Protein AF-A0A0N0D0Z8-F1 (afdb_monomer)

Mean predicted aligned error: 9.44 Å

Structure (mmCIF, N/CA/C/O backbone):
data_AF-A0A0N0D0Z8-F1
#
_entry.id   AF-A0A0N0D0Z8-F1
#
loop_
_atom_site.group_PDB
_atom_site.id
_atom_site.type_symbol
_atom_site.label_atom_id
_atom_site.label_alt_id
_atom_site.label_comp_id
_atom_site.label_asym_id
_atom_site.label_entity_id
_atom_site.label_seq_id
_atom_site.pdbx_PDB_ins_code
_atom_site.Cartn_x
_atom_site.Cartn_y
_atom_site.Cartn_z
_atom_site.occupancy
_atom_site.B_iso_or_equiv
_atom_site.auth_seq_id
_atom_site.auth_comp_id
_atom_site.auth_asym_id
_atom_site.auth_atom_id
_atom_site.pdbx_PDB_model_num
ATOM 1 N N . MET A 1 1 ? -9.918 18.738 -20.388 1.00 39.25 1 MET A N 1
ATOM 2 C CA . MET A 1 1 ? -9.178 17.637 -21.051 1.00 39.25 1 MET A CA 1
ATOM 3 C C . MET A 1 1 ? -7.915 17.330 -20.245 1.00 39.25 1 MET A C 1
ATOM 5 O O . MET A 1 1 ? -6.919 18.024 -20.408 1.00 39.25 1 MET A O 1
ATOM 9 N N . LYS A 1 2 ? -7.937 16.350 -19.326 1.00 43.88 2 LYS A N 1
ATOM 10 C CA . LYS A 1 2 ? -6.688 15.832 -18.732 1.00 43.88 2 LYS A CA 1
ATOM 11 C C . LYS A 1 2 ? -5.967 15.087 -19.856 1.00 43.88 2 LYS A C 1
ATOM 13 O O . LYS A 1 2 ? -6.391 14.000 -20.223 1.00 43.88 2 LYS A O 1
ATOM 18 N N . LYS A 1 3 ? -4.965 15.724 -20.469 1.00 46.88 3 LYS A N 1
ATOM 19 C CA . LYS A 1 3 ? -4.124 15.121 -21.511 1.00 46.88 3 LYS A CA 1
ATOM 20 C C . LYS A 1 3 ? -3.585 13.807 -20.942 1.00 46.88 3 LYS A C 1
ATOM 22 O O . LYS A 1 3 ? -2.990 13.808 -19.864 1.00 46.88 3 LYS A O 1
ATOM 27 N N . ASP A 1 4 ? -3.907 12.702 -21.596 1.00 55.12 4 ASP A N 1
ATOM 28 C CA . ASP A 1 4 ? -3.716 11.358 -21.068 1.00 55.12 4 ASP A CA 1
ATOM 29 C C . ASP A 1 4 ? -2.211 11.100 -20.883 1.00 55.12 4 ASP A C 1
ATOM 31 O O . ASP A 1 4 ? -1.490 10.840 -21.845 1.00 55.12 4 ASP A O 1
ATOM 35 N N . ARG A 1 5 ? -1.692 11.256 -19.654 1.00 57.09 5 ARG A N 1
ATOM 36 C CA . ARG A 1 5 ? -0.252 11.108 -19.338 1.00 57.09 5 ARG A CA 1
ATOM 37 C C . ARG A 1 5 ? 0.305 9.754 -19.800 1.00 57.09 5 ARG A C 1
ATOM 39 O O . ARG A 1 5 ? 1.493 9.654 -20.083 1.00 57.09 5 ARG A O 1
ATOM 46 N N . LYS A 1 6 ? -0.565 8.747 -19.937 1.00 59.56 6 LYS A N 1
ATOM 47 C CA . LYS A 1 6 ? -0.251 7.426 -20.495 1.00 59.56 6 LYS A CA 1
ATOM 48 C C . LYS A 1 6 ? 0.267 7.494 -21.936 1.00 59.56 6 LYS A C 1
ATOM 50 O O . LYS A 1 6 ? 1.195 6.774 -22.276 1.00 59.56 6 LYS A O 1
ATOM 55 N N . GLN A 1 7 ? -0.252 8.402 -22.767 1.00 69.69 7 GLN A N 1
ATOM 56 C CA . GLN A 1 7 ? 0.184 8.501 -24.164 1.00 69.69 7 GLN A CA 1
ATOM 57 C C . GLN A 1 7 ? 1.644 8.955 -24.292 1.00 69.69 7 GLN A C 1
ATOM 59 O O . GLN A 1 7 ? 2.355 8.455 -25.156 1.00 69.69 7 GLN A O 1
ATOM 64 N N . TRP A 1 8 ? 2.128 9.840 -23.415 1.00 79.00 8 TRP A N 1
ATOM 65 C CA . TRP A 1 8 ? 3.517 10.313 -23.467 1.00 79.00 8 TRP A CA 1
ATOM 66 C C . TRP A 1 8 ? 4.534 9.246 -23.064 1.00 79.00 8 TRP A C 1
ATOM 68 O O . TRP A 1 8 ? 5.574 9.140 -23.708 1.00 79.00 8 TRP A O 1
ATOM 78 N N . HIS A 1 9 ? 4.236 8.435 -22.046 1.00 77.75 9 HIS A N 1
ATOM 79 C CA . HIS A 1 9 ? 5.129 7.344 -21.641 1.00 77.75 9 HIS A CA 1
ATOM 80 C C . HIS A 1 9 ? 5.257 6.288 -22.741 1.00 77.75 9 HIS A C 1
ATOM 82 O O . HIS A 1 9 ? 6.364 5.845 -23.045 1.00 77.75 9 HIS A O 1
ATOM 88 N N . ARG A 1 10 ? 4.144 5.961 -23.404 1.00 80.06 10 ARG A N 1
ATOM 89 C CA . ARG A 1 10 ? 4.149 5.053 -24.549 1.00 80.06 10 ARG A CA 1
ATOM 90 C C . ARG A 1 10 ? 4.934 5.610 -25.732 1.00 80.06 10 ARG A C 1
ATOM 92 O O . ARG A 1 10 ? 5.744 4.892 -26.308 1.00 80.06 10 ARG A O 1
ATOM 99 N N . LEU A 1 11 ? 4.739 6.887 -26.067 1.00 85.25 11 LEU A N 1
ATOM 100 C CA . LEU A 1 11 ? 5.489 7.554 -27.137 1.00 85.25 11 LEU A CA 1
ATOM 101 C C . LEU A 1 11 ? 6.993 7.579 -26.845 1.00 85.25 11 LEU A C 1
ATOM 103 O O . LEU A 1 11 ? 7.788 7.282 -27.731 1.00 85.25 11 LEU A O 1
ATOM 107 N N . LEU A 1 12 ? 7.387 7.869 -25.602 1.00 86.38 12 LEU A N 1
ATOM 108 C CA . LEU A 1 12 ? 8.787 7.823 -25.188 1.00 86.38 12 LEU A CA 1
ATOM 109 C C . LEU A 1 12 ? 9.372 6.416 -25.356 1.00 86.38 12 LEU A C 1
ATOM 111 O O . LEU A 1 12 ? 10.446 6.267 -25.934 1.00 86.38 12 LEU A O 1
ATOM 115 N N . ALA A 1 13 ? 8.655 5.384 -24.908 1.00 85.88 13 ALA A N 1
ATOM 116 C CA . ALA A 1 13 ? 9.104 4.005 -25.064 1.00 85.88 13 ALA A CA 1
ATOM 117 C C . ALA A 1 13 ? 9.259 3.612 -26.548 1.00 85.88 13 ALA A C 1
ATOM 119 O O . ALA A 1 13 ? 10.232 2.955 -26.903 1.00 85.88 13 ALA A O 1
ATOM 120 N N . MET A 1 14 ? 8.371 4.087 -27.431 1.00 85.94 14 MET A N 1
ATOM 121 C CA . MET A 1 14 ? 8.480 3.873 -28.883 1.00 85.94 14 MET A CA 1
ATOM 122 C C . MET A 1 14 ? 9.688 4.582 -29.510 1.00 85.94 14 MET A C 1
ATOM 124 O O .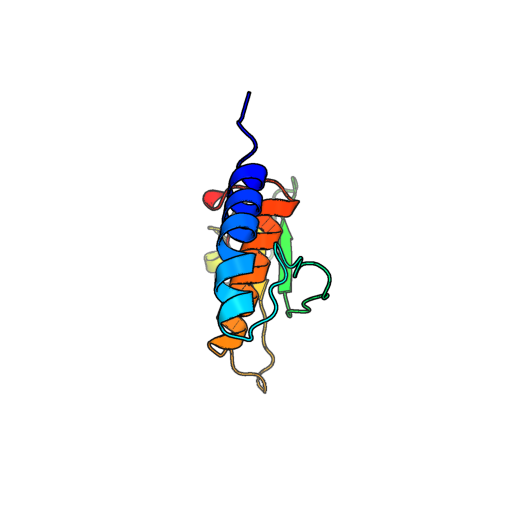 MET A 1 14 ? 10.280 4.054 -30.446 1.00 85.94 14 MET A O 1
ATOM 128 N N . VAL A 1 15 ? 10.073 5.761 -29.010 1.00 89.44 15 VAL A N 1
ATOM 129 C CA . VAL A 1 15 ? 11.281 6.470 -29.474 1.00 89.44 15 VAL A CA 1
ATOM 130 C C . VAL A 1 15 ? 12.557 5.758 -29.017 1.00 89.44 15 VAL A C 1
ATOM 132 O O . VAL A 1 15 ? 13.545 5.734 -29.750 1.00 89.44 15 VAL A O 1
ATOM 135 N N . LEU A 1 16 ? 12.545 5.169 -27.820 1.00 89.81 16 LEU A N 1
ATOM 136 C CA . LEU A 1 16 ? 13.699 4.472 -27.249 1.00 89.81 16 LEU A CA 1
ATOM 137 C C . LEU A 1 16 ? 13.881 3.050 -27.800 1.00 89.81 16 LEU A C 1
ATOM 139 O O . LEU A 1 16 ? 15.014 2.575 -27.870 1.00 89.81 16 LEU A O 1
ATOM 143 N N . ASP A 1 17 ? 12.805 2.385 -28.227 1.00 90.31 17 ASP A N 1
ATOM 144 C CA . ASP A 1 17 ? 12.834 1.003 -28.730 1.00 90.31 17 ASP A CA 1
ATOM 145 C C . ASP A 1 17 ? 13.874 0.775 -29.853 1.00 90.31 17 ASP A C 1
ATOM 147 O O . ASP A 1 17 ? 14.717 -0.113 -29.704 1.00 90.31 17 ASP A O 1
ATOM 151 N N . PRO A 1 18 ? 13.949 1.598 -30.922 1.00 90.69 18 PRO A N 1
ATOM 152 C CA . PRO A 1 18 ? 14.973 1.436 -31.955 1.00 90.69 18 PRO A CA 1
ATOM 153 C C . PRO A 1 18 ? 16.408 1.601 -31.442 1.00 90.69 18 PRO A C 1
ATOM 155 O O . PRO A 1 18 ? 17.329 1.014 -32.009 1.00 90.69 18 PRO A O 1
ATOM 158 N N . LEU A 1 19 ? 16.620 2.414 -30.401 1.00 92.75 19 LEU A N 1
ATOM 159 C CA . LEU A 1 19 ? 17.942 2.634 -29.812 1.00 92.75 19 LEU A CA 1
ATOM 160 C C . LEU A 1 19 ? 18.397 1.379 -29.064 1.00 92.75 19 LEU A C 1
ATOM 162 O O . LEU A 1 19 ? 19.497 0.890 -29.308 1.00 92.75 19 LEU A O 1
ATOM 166 N N . PHE A 1 20 ? 17.535 0.812 -28.221 1.00 92.81 20 PHE A N 1
ATOM 167 C CA . PHE A 1 20 ? 17.843 -0.413 -27.481 1.00 92.81 20 PHE A CA 1
ATOM 168 C C . PHE A 1 20 ? 17.959 -1.642 -28.388 1.00 92.81 20 PHE A C 1
ATOM 170 O O . PHE A 1 20 ? 18.880 -2.439 -28.203 1.00 92.81 20 PHE A O 1
ATOM 177 N N . LYS A 1 21 ? 17.138 -1.738 -29.442 1.00 92.31 21 LYS A N 1
ATOM 178 C CA . LYS A 1 21 ? 17.258 -2.802 -30.453 1.00 92.31 21 LYS A CA 1
ATOM 179 C C . LYS A 1 21 ? 18.594 -2.774 -31.184 1.00 92.31 21 LYS A C 1
ATOM 181 O O . LYS A 1 21 ? 19.189 -3.824 -31.409 1.00 92.31 21 LYS A O 1
ATOM 186 N N . LYS A 1 22 ? 19.116 -1.585 -31.503 1.00 93.50 22 LYS A N 1
ATOM 187 C CA . LYS A 1 22 ? 20.465 -1.439 -32.083 1.00 93.50 22 LYS A CA 1
ATOM 188 C C . LYS A 1 22 ? 21.577 -1.893 -31.136 1.00 93.50 22 LYS A C 1
ATOM 190 O O . LYS A 1 22 ? 22.640 -2.278 -31.607 1.00 93.50 22 LYS A O 1
ATOM 195 N N . LEU A 1 23 ? 21.333 -1.855 -29.828 1.00 93.44 23 LEU A N 1
ATOM 196 C CA . LEU A 1 23 ? 22.256 -2.333 -28.799 1.00 93.44 23 LEU A CA 1
ATOM 197 C C . LEU A 1 23 ? 22.081 -3.832 -28.481 1.00 93.44 23 LEU A C 1
ATOM 199 O O . LEU A 1 23 ? 22.768 -4.339 -27.600 1.00 93.44 23 LEU A O 1
ATOM 203 N N . GLY A 1 24 ? 21.191 -4.541 -29.186 1.00 92.81 24 GLY A N 1
ATOM 204 C CA . GLY A 1 24 ? 20.943 -5.972 -28.991 1.00 92.81 24 GLY A CA 1
ATOM 205 C C . GLY A 1 24 ? 19.950 -6.309 -27.873 1.00 92.81 24 GLY A C 1
ATOM 206 O O . GLY A 1 24 ? 19.848 -7.474 -27.498 1.00 92.81 24 GLY A O 1
ATOM 207 N N . TYR A 1 25 ? 19.218 -5.323 -27.347 1.00 92.00 25 TYR A N 1
ATOM 208 C CA . TYR A 1 25 ? 18.189 -5.530 -26.325 1.00 92.00 25 TYR A CA 1
ATOM 209 C C . TYR A 1 25 ? 16.791 -5.510 -26.943 1.00 92.00 25 TYR A C 1
ATOM 211 O O . TYR A 1 25 ? 16.497 -4.676 -27.800 1.00 92.00 25 TYR A O 1
ATOM 219 N N . ASP A 1 26 ? 15.914 -6.395 -26.471 1.00 87.88 26 ASP A N 1
ATOM 220 C CA . ASP A 1 26 ? 14.487 -6.315 -26.778 1.00 87.88 26 ASP A CA 1
ATOM 221 C C . ASP A 1 26 ? 13.785 -5.372 -25.796 1.00 87.88 26 ASP A C 1
ATOM 223 O O . ASP A 1 26 ? 14.206 -5.235 -24.643 1.00 87.88 26 ASP A O 1
ATOM 227 N N . THR A 1 27 ? 12.717 -4.709 -26.241 1.00 83.00 27 THR A N 1
ATOM 228 C CA . THR A 1 27 ? 11.954 -3.807 -25.373 1.00 83.00 27 THR A CA 1
ATOM 229 C C . THR A 1 27 ? 10.476 -4.160 -25.360 1.00 83.00 27 THR A C 1
ATOM 231 O O . THR A 1 27 ? 9.846 -4.399 -26.387 1.00 83.00 27 THR A O 1
ATOM 234 N N . THR A 1 28 ? 9.904 -4.187 -24.157 1.00 82.50 28 THR A N 1
ATOM 235 C CA . THR A 1 28 ? 8.462 -4.328 -23.948 1.00 82.50 28 THR A CA 1
ATOM 236 C C . THR A 1 28 ? 7.957 -3.065 -23.255 1.00 82.50 28 THR A C 1
ATOM 238 O O . THR A 1 28 ? 8.204 -2.887 -22.059 1.00 82.50 28 THR A O 1
ATOM 241 N N . PRO A 1 29 ? 7.292 -2.149 -23.980 1.00 75.31 29 PRO A N 1
ATOM 242 C CA . PRO A 1 29 ? 6.726 -0.954 -23.373 1.00 75.31 29 PRO A CA 1
ATOM 243 C C . PRO A 1 29 ? 5.556 -1.326 -22.454 1.00 75.31 29 PRO A C 1
ATOM 245 O O . PRO A 1 29 ? 4.729 -2.157 -22.814 1.00 75.31 29 PRO A O 1
ATOM 248 N N . GLU A 1 30 ? 5.465 -0.661 -21.299 1.00 70.19 30 GLU A N 1
ATOM 249 C CA . GLU A 1 30 ? 4.338 -0.764 -20.355 1.00 70.19 30 GLU A CA 1
ATOM 250 C C . GLU A 1 30 ? 4.029 -2.205 -19.896 1.00 70.19 30 GLU A C 1
ATOM 252 O O . GLU A 1 30 ? 3.035 -2.815 -20.288 1.00 70.19 30 GLU A O 1
ATOM 257 N N . VAL A 1 31 ? 4.867 -2.748 -19.006 1.00 73.38 31 VAL A N 1
ATOM 258 C CA . VAL A 1 31 ? 4.609 -4.053 -18.379 1.00 73.38 31 VAL A CA 1
ATOM 259 C C . VAL A 1 31 ? 3.583 -3.902 -17.254 1.00 73.38 31 VAL A C 1
ATOM 261 O O . VAL A 1 31 ? 3.834 -3.247 -16.242 1.00 73.38 31 VAL A O 1
ATOM 264 N N . ASP A 1 32 ? 2.424 -4.537 -17.419 1.00 74.25 32 ASP A N 1
ATOM 265 C CA . ASP A 1 32 ? 1.404 -4.622 -16.377 1.00 74.25 32 ASP A CA 1
ATOM 266 C C . ASP A 1 32 ? 1.785 -5.670 -15.319 1.00 74.25 32 ASP A C 1
ATOM 268 O O . ASP A 1 32 ? 1.597 -6.875 -15.502 1.00 74.25 32 ASP A O 1
ATOM 272 N N . LEU A 1 33 ? 2.317 -5.188 -14.196 1.00 74.31 33 LEU A N 1
ATOM 273 C CA . LEU A 1 33 ? 2.718 -6.015 -13.056 1.00 74.31 33 LEU A CA 1
ATOM 274 C C . LEU A 1 33 ? 1.550 -6.369 -12.117 1.00 74.31 33 LEU A C 1
ATOM 276 O O . LEU A 1 33 ? 1.740 -7.160 -11.196 1.00 74.31 33 LEU A O 1
ATOM 280 N N . SER A 1 34 ? 0.338 -5.844 -12.349 1.00 66.44 34 SER A N 1
ATOM 281 C CA . SER A 1 34 ? -0.826 -6.092 -11.476 1.00 66.44 34 SER A CA 1
ATOM 282 C C . SER A 1 34 ? -1.373 -7.523 -11.563 1.00 66.44 34 SER A C 1
ATOM 284 O O . SER A 1 34 ? -2.174 -7.941 -10.730 1.00 66.44 34 SER A O 1
ATOM 286 N N . ARG A 1 35 ? -0.926 -8.300 -12.557 1.00 61.12 35 ARG A N 1
ATOM 287 C CA . ARG A 1 35 ? -1.438 -9.647 -12.854 1.00 61.12 35 ARG A CA 1
ATOM 288 C C . ARG A 1 35 ? -1.051 -10.704 -11.823 1.00 61.12 35 ARG A C 1
ATOM 290 O O . ARG A 1 35 ? -1.708 -11.740 -11.744 1.00 61.12 35 ARG A O 1
ATOM 297 N N . LYS A 1 36 ? 0.020 -10.486 -11.055 1.00 63.00 36 LYS A N 1
ATOM 298 C CA . LYS A 1 36 ? 0.461 -11.439 -10.0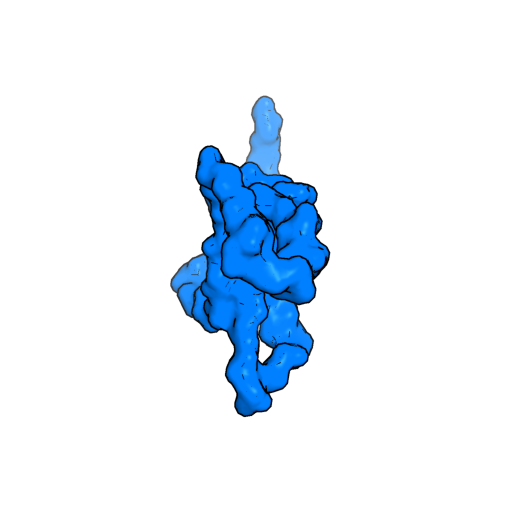33 1.00 63.00 36 LYS A CA 1
ATOM 299 C C . LYS A 1 36 ? -0.232 -11.110 -8.715 1.00 63.00 36 LYS A C 1
ATOM 301 O O . LYS A 1 36 ? -0.056 -10.017 -8.188 1.00 63.00 36 LYS A O 1
ATOM 306 N N . LYS A 1 37 ? -0.983 -12.070 -8.163 1.00 64.94 37 LYS A N 1
ATOM 307 C CA . LYS A 1 37 ? -1.536 -11.958 -6.808 1.00 64.94 37 LYS A CA 1
ATOM 308 C C . LYS A 1 37 ? -0.366 -11.883 -5.827 1.00 64.94 37 LYS A C 1
ATOM 310 O O . LYS A 1 37 ? 0.310 -12.882 -5.598 1.00 64.94 37 LYS A O 1
ATOM 315 N N . GLN A 1 38 ? -0.103 -10.694 -5.306 1.00 63.78 38 GLN A N 1
ATOM 316 C CA . GLN A 1 38 ? 0.786 -10.516 -4.169 1.00 63.78 38 GLN A CA 1
ATOM 317 C C . GLN A 1 38 ? -0.037 -10.863 -2.924 1.00 63.78 38 GLN A C 1
ATOM 319 O O . GLN A 1 38 ? -1.142 -10.350 -2.740 1.00 63.78 38 GLN A O 1
ATOM 324 N N . LEU A 1 39 ? 0.424 -11.848 -2.161 1.00 65.88 39 LEU A N 1
ATOM 325 C CA . LEU A 1 39 ? -0.201 -12.262 -0.912 1.00 65.88 39 LEU A CA 1
ATOM 326 C C . LEU A 1 39 ? 0.742 -11.825 0.198 1.00 65.88 39 LEU A C 1
ATOM 328 O O . LEU A 1 39 ? 1.770 -12.460 0.405 1.00 65.88 39 LEU A O 1
ATOM 332 N N . ILE A 1 40 ? 0.396 -10.725 0.853 1.00 77.12 40 ILE A N 1
ATOM 333 C CA . ILE A 1 40 ? 1.005 -10.315 2.111 1.00 77.12 40 ILE A CA 1
ATOM 334 C C . ILE A 1 40 ? 0.018 -10.614 3.237 1.00 77.12 40 ILE A C 1
ATOM 336 O O . ILE A 1 40 ? -1.198 -10.494 3.056 1.00 77.12 40 ILE A O 1
ATOM 340 N N . ASP A 1 41 ? 0.544 -11.008 4.390 1.00 85.31 41 ASP A N 1
ATOM 341 C CA . ASP A 1 41 ? -0.221 -11.180 5.621 1.00 85.31 41 ASP A CA 1
ATOM 342 C C . ASP A 1 41 ? -0.684 -9.805 6.106 1.00 85.31 41 ASP A C 1
ATOM 344 O O . ASP A 1 41 ? 0.061 -9.065 6.757 1.00 85.31 41 ASP A O 1
ATOM 348 N N . LEU A 1 42 ? -1.887 -9.416 5.689 1.00 88.38 42 LEU A N 1
ATOM 349 C CA . LEU A 1 42 ? -2.446 -8.098 5.948 1.00 88.38 42 LEU A CA 1
ATOM 350 C C . LEU A 1 42 ? -3.953 -8.172 6.157 1.00 88.38 42 LEU A C 1
ATOM 352 O O . LEU A 1 42 ? -4.672 -8.843 5.416 1.00 88.38 42 LEU A O 1
ATOM 356 N N . ILE A 1 43 ? -4.422 -7.433 7.157 1.00 90.00 43 ILE A N 1
ATOM 357 C CA . ILE A 1 43 ? -5.834 -7.132 7.356 1.00 90.00 43 ILE A CA 1
ATOM 358 C C . ILE A 1 43 ? -6.098 -5.668 7.018 1.00 90.00 43 ILE A C 1
ATOM 360 O O . ILE A 1 43 ? -5.273 -4.789 7.268 1.00 90.00 43 ILE A O 1
ATOM 364 N N . VAL A 1 44 ? -7.275 -5.418 6.456 1.00 90.75 44 VAL A N 1
ATOM 365 C CA . VAL A 1 44 ? -7.804 -4.071 6.254 1.00 90.75 44 VAL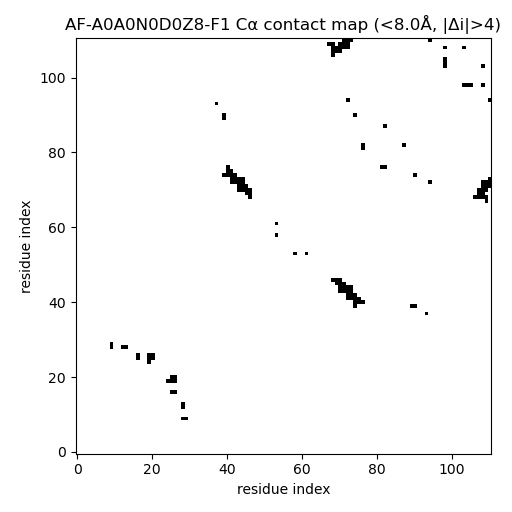 A CA 1
ATOM 366 C C . VAL A 1 44 ? -8.867 -3.842 7.318 1.00 90.75 44 VAL A C 1
ATOM 368 O O . VAL A 1 44 ? -9.852 -4.578 7.379 1.00 90.75 44 VAL A O 1
ATOM 371 N N . VAL A 1 45 ? -8.652 -2.837 8.160 1.00 90.94 45 VAL A N 1
ATOM 372 C CA . VAL A 1 45 ? -9.594 -2.411 9.196 1.00 90.94 45 VAL A CA 1
ATOM 373 C C . VAL A 1 45 ? -10.213 -1.091 8.769 1.00 90.94 45 VAL A C 1
ATOM 375 O O . VAL A 1 45 ? -9.532 -0.066 8.684 1.00 90.94 45 VAL A O 1
ATOM 378 N N . GLU A 1 46 ? -11.515 -1.121 8.509 1.00 90.75 46 GLU A N 1
ATOM 379 C CA . GLU A 1 46 ? -12.299 0.058 8.153 1.00 90.75 46 GLU A CA 1
ATOM 380 C C . GLU A 1 46 ? -13.139 0.508 9.345 1.00 90.75 46 GLU A C 1
ATOM 382 O O . GLU A 1 46 ? -13.737 -0.316 10.045 1.00 90.75 46 GLU A O 1
ATOM 387 N N . LYS A 1 47 ? -13.193 1.821 9.586 1.00 86.62 47 LYS A N 1
ATOM 388 C CA . LYS A 1 47 ? -14.102 2.371 10.594 1.00 86.62 47 LYS A CA 1
ATOM 389 C C . LYS A 1 47 ? -15.546 2.100 10.176 1.00 86.62 47 LYS A C 1
ATOM 391 O O . LYS A 1 47 ? -15.975 2.515 9.106 1.00 86.62 47 LYS A O 1
ATOM 396 N N . ALA A 1 48 ? -16.294 1.434 11.049 1.00 82.38 48 ALA A N 1
ATOM 397 C CA . ALA A 1 48 ? -17.730 1.248 10.900 1.00 82.38 48 ALA A CA 1
ATOM 398 C C . ALA A 1 48 ? -18.501 2.403 11.559 1.00 82.38 48 ALA A C 1
ATOM 400 O O . ALA A 1 48 ? -18.037 2.980 12.542 1.00 82.38 48 ALA A O 1
ATOM 401 N N . ASP A 1 49 ? -19.732 2.658 11.106 1.00 78.06 49 ASP A N 1
ATOM 402 C CA . ASP A 1 49 ? -20.651 3.658 11.687 1.00 78.06 49 ASP A CA 1
ATOM 403 C C . ASP A 1 49 ? -21.191 3.279 13.086 1.00 78.06 49 ASP A C 1
ATOM 405 O O . ASP A 1 49 ? -22.137 3.873 13.606 1.00 78.06 49 ASP A O 1
ATOM 409 N N . ILE A 1 50 ? -20.596 2.270 13.722 1.00 77.94 50 ILE A N 1
ATOM 410 C CA . ILE A 1 50 ? -20.955 1.804 15.057 1.00 77.94 50 ILE A CA 1
ATOM 411 C C . ILE A 1 50 ? -19.994 2.443 16.050 1.00 77.94 50 ILE A C 1
ATOM 413 O O . ILE A 1 50 ? -18.777 2.283 15.960 1.00 77.94 50 ILE A O 1
ATOM 417 N N . LYS A 1 51 ? -20.545 3.139 17.047 1.00 71.25 51 LYS A N 1
ATOM 418 C CA . LYS A 1 51 ? -19.741 3.710 18.126 1.00 71.25 51 LYS A CA 1
ATOM 419 C C . LYS A 1 51 ? -19.131 2.573 18.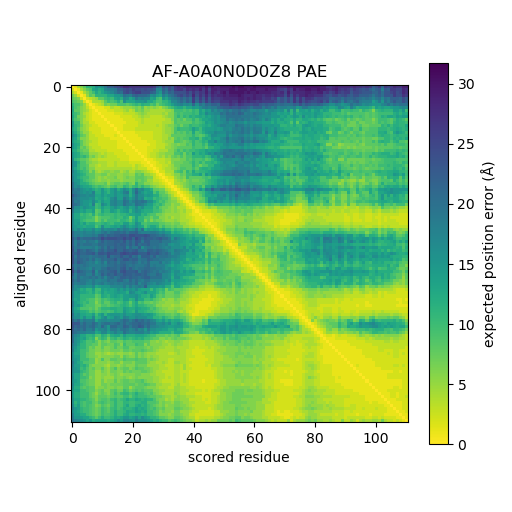948 1.00 71.25 51 LYS A C 1
ATOM 421 O O . LYS A 1 51 ? -19.859 1.815 19.587 1.00 71.25 51 LYS A O 1
ATOM 426 N N . ALA A 1 52 ? -17.808 2.457 18.912 1.00 70.31 52 ALA A N 1
ATOM 427 C CA . ALA A 1 52 ? -17.088 1.463 19.691 1.00 70.31 52 ALA A CA 1
ATOM 428 C C . ALA A 1 52 ? -17.326 1.677 21.196 1.00 70.31 52 ALA A C 1
ATOM 430 O O . ALA A 1 52 ? -17.267 2.797 21.711 1.00 70.31 52 ALA A O 1
ATOM 431 N N . ASP A 1 53 ? -17.622 0.583 21.896 1.00 75.31 53 ASP A N 1
ATOM 432 C CA . ASP A 1 53 ? -17.825 0.566 23.341 1.00 75.31 53 ASP A CA 1
ATOM 433 C C . ASP A 1 53 ? -16.508 0.225 24.045 1.00 75.31 53 ASP A C 1
ATOM 435 O O . ASP A 1 53 ? -16.255 -0.911 24.449 1.00 75.31 53 ASP A O 1
ATOM 439 N N . PHE A 1 54 ? -15.652 1.237 24.174 1.00 71.12 54 PHE A N 1
ATOM 440 C CA . PHE A 1 54 ? -14.331 1.118 24.795 1.00 71.12 54 PHE A CA 1
ATOM 441 C C . PHE A 1 54 ? -14.379 0.832 26.305 1.00 71.12 54 PHE A C 1
ATOM 443 O O . PHE A 1 54 ? -13.343 0.583 26.912 1.00 71.12 54 PHE A O 1
ATOM 450 N N . THR A 1 55 ? -15.562 0.842 26.935 1.00 73.50 55 THR A N 1
ATOM 451 C CA . THR A 1 55 ? -15.695 0.534 28.371 1.00 73.50 55 THR A CA 1
ATOM 452 C C . THR A 1 55 ? -15.513 -0.951 28.681 1.00 73.50 55 THR A C 1
ATOM 454 O O . THR A 1 55 ? -15.249 -1.314 29.826 1.00 73.50 55 THR A O 1
ATOM 457 N N . LYS A 1 56 ? -15.627 -1.816 27.666 1.00 75.31 56 LYS A N 1
ATOM 458 C CA . LYS A 1 56 ? -15.576 -3.278 27.815 1.00 75.31 56 LYS A CA 1
ATOM 459 C C . LYS A 1 56 ? -14.177 -3.870 27.780 1.00 75.31 56 LYS A C 1
ATOM 461 O O . LYS A 1 56 ? -14.028 -5.076 27.963 1.00 75.31 56 LYS A O 1
ATOM 466 N N . LEU A 1 57 ? -13.163 -3.060 27.508 1.00 74.06 57 LEU A N 1
ATOM 467 C CA . LEU A 1 57 ? -11.815 -3.539 27.251 1.00 74.06 57 LEU A CA 1
ATOM 468 C C . LEU A 1 57 ? -10.807 -2.674 28.029 1.00 74.06 57 LEU A C 1
ATOM 470 O O . LEU A 1 57 ? -11.035 -1.472 28.185 1.00 74.06 57 LEU A O 1
ATOM 474 N N . PRO A 1 58 ? -9.706 -3.248 28.548 1.00 79.50 58 PRO A N 1
ATOM 475 C CA . PRO A 1 58 ? -8.730 -2.473 29.312 1.00 79.50 58 PRO A CA 1
ATOM 476 C C . PRO A 1 58 ? -8.126 -1.353 28.458 1.00 79.50 58 PRO A C 1
ATOM 478 O O . PRO A 1 58 ? -7.873 -1.549 27.270 1.00 79.50 58 PRO A O 1
ATOM 481 N N . LYS A 1 59 ? -7.888 -0.179 29.059 1.00 75.44 59 LYS A N 1
ATOM 482 C CA . LYS A 1 59 ? -7.401 1.018 28.343 1.00 75.4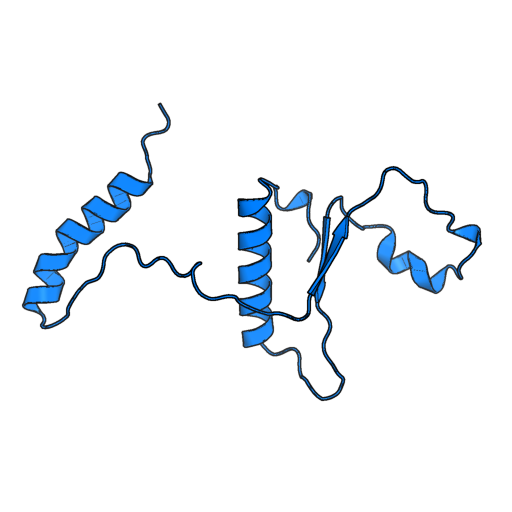4 59 LYS A CA 1
ATOM 483 C C . LYS A 1 59 ? -6.124 0.752 27.545 1.00 75.44 59 LYS A C 1
ATOM 485 O O . LYS A 1 59 ? -5.993 1.258 26.438 1.00 75.44 59 LYS A O 1
ATOM 490 N N . GLU A 1 60 ? -5.234 -0.070 28.090 1.00 77.75 60 GLU A N 1
ATOM 491 C CA . GLU A 1 60 ? -3.968 -0.487 27.471 1.00 77.75 60 GLU A CA 1
ATOM 492 C C . GLU A 1 60 ? -4.148 -1.064 26.059 1.00 77.75 60 GLU A C 1
ATOM 494 O O . GLU A 1 60 ? -3.271 -0.891 25.225 1.00 77.75 60 GLU A O 1
ATOM 499 N N . PHE A 1 61 ? -5.299 -1.676 25.758 1.00 69.38 61 PHE A N 1
ATOM 500 C CA . PHE A 1 61 ? -5.577 -2.254 24.441 1.00 69.38 61 PHE A CA 1
ATOM 501 C C . PHE A 1 61 ? -6.035 -1.240 23.384 1.00 69.38 61 PHE A C 1
ATOM 503 O O . PHE A 1 61 ? -6.099 -1.620 22.222 1.00 69.38 61 PHE A O 1
ATOM 510 N N . TRP A 1 62 ? -6.378 0.008 23.742 1.00 67.94 62 TRP A N 1
ATOM 511 C CA . TRP A 1 62 ? -6.933 0.996 22.788 1.00 67.94 62 TRP A CA 1
ATOM 512 C C . TRP A 1 62 ? -6.153 2.291 22.683 1.00 67.94 62 TRP A C 1
ATOM 514 O O . TRP A 1 62 ? -6.394 3.039 21.743 1.00 67.94 62 TRP A O 1
ATOM 524 N N . VAL A 1 63 ? -5.222 2.562 23.602 1.00 67.44 63 VAL A N 1
ATOM 525 C CA . VAL A 1 63 ? -4.372 3.765 23.535 1.00 67.44 63 VAL A CA 1
ATOM 526 C C . VAL A 1 63 ? -3.643 3.849 22.188 1.00 67.44 63 VAL A C 1
ATOM 528 O O . VAL A 1 63 ? -3.507 4.931 21.632 1.00 67.44 63 VAL A O 1
ATOM 531 N N . GLU A 1 64 ? -3.244 2.708 21.631 1.00 68.25 64 GLU A N 1
ATOM 532 C CA . GLU A 1 64 ? -2.553 2.617 20.339 1.00 68.25 64 GLU A CA 1
ATOM 533 C C . GLU A 1 64 ? -3.501 2.716 19.127 1.00 68.25 64 GLU A C 1
ATOM 535 O O . GLU A 1 64 ? -3.047 2.913 18.003 1.00 68.25 64 GLU A O 1
ATOM 540 N N . PHE A 1 65 ? -4.820 2.617 19.338 1.00 72.00 65 PHE A N 1
ATOM 541 C CA . PHE A 1 65 ? -5.842 2.663 18.284 1.00 72.00 65 PHE A CA 1
ATOM 542 C C . PHE A 1 65 ? -6.648 3.971 18.258 1.00 72.00 65 PHE A C 1
ATOM 544 O O . PHE A 1 65 ? -7.572 4.109 17.452 1.00 72.00 65 PHE A O 1
ATOM 551 N N . ASP A 1 66 ? -6.311 4.938 19.115 1.00 69.75 66 ASP A N 1
ATOM 552 C CA . ASP A 1 66 ? -7.016 6.226 19.191 1.00 69.75 66 ASP A CA 1
ATOM 553 C C . ASP A 1 66 ? -6.758 7.111 17.949 1.00 69.75 66 ASP A C 1
ATOM 555 O O . ASP A 1 66 ? -7.565 7.976 17.619 1.00 69.75 66 ASP A O 1
ATOM 559 N N . ASP A 1 67 ? -5.683 6.832 17.198 1.00 77.62 67 ASP A N 1
ATOM 560 C CA . ASP A 1 67 ? -5.284 7.552 15.974 1.00 77.62 67 ASP A CA 1
ATOM 561 C C . ASP A 1 67 ? -5.563 6.763 14.677 1.00 77.62 67 ASP A C 1
ATOM 563 O O . ASP A 1 67 ? -4.963 6.997 13.627 1.00 77.62 67 ASP A O 1
ATOM 567 N N . LEU A 1 68 ? -6.466 5.772 14.722 1.00 85.50 68 LEU A N 1
ATOM 568 C CA . LEU A 1 68 ? -6.850 5.044 13.511 1.00 85.50 68 LEU A CA 1
ATOM 569 C C . LEU A 1 68 ? -7.562 5.969 12.520 1.00 85.50 68 LEU A C 1
ATOM 571 O O . LEU A 1 68 ? -8.473 6.718 12.881 1.00 85.50 68 LEU A O 1
ATOM 575 N N . ASN A 1 69 ? -7.207 5.851 11.248 1.00 89.75 69 ASN A N 1
ATOM 576 C CA . ASN A 1 69 ? -7.854 6.535 10.139 1.00 89.75 69 ASN A CA 1
ATOM 577 C C . ASN A 1 69 ? -9.109 5.786 9.663 1.00 89.75 69 ASN A C 1
ATOM 579 O O . ASN A 1 69 ? -9.522 4.790 10.263 1.00 89.75 69 ASN A O 1
ATOM 583 N N . THR A 1 70 ? -9.765 6.274 8.605 1.00 90.81 70 THR A N 1
ATOM 584 C CA . THR A 1 70 ? -10.937 5.598 8.016 1.00 90.81 70 THR A CA 1
ATOM 585 C C . THR A 1 70 ? -10.592 4.193 7.528 1.00 90.81 70 THR A C 1
ATOM 587 O O . THR A 1 70 ? -11.374 3.271 7.756 1.00 90.81 70 THR A O 1
ATOM 590 N N . HIS A 1 71 ? -9.411 4.017 6.928 1.00 93.44 71 HIS A N 1
ATOM 591 C CA . HIS A 1 71 ? -8.857 2.709 6.588 1.00 93.44 71 HIS A CA 1
ATOM 592 C C . HIS A 1 71 ? -7.510 2.515 7.284 1.00 93.44 71 HIS A C 1
ATOM 594 O O . HIS A 1 71 ? -6.727 3.453 7.426 1.00 93.44 71 HIS A O 1
ATOM 600 N N . ASN A 1 72 ? -7.224 1.290 7.708 1.00 91.69 72 ASN A N 1
ATOM 601 C CA . ASN A 1 72 ? -5.991 0.958 8.410 1.00 91.69 72 ASN A CA 1
ATOM 602 C C . ASN A 1 72 ? -5.506 -0.396 7.908 1.00 91.69 72 ASN A C 1
ATOM 604 O O . ASN A 1 72 ? -6.231 -1.390 7.975 1.00 91.69 72 ASN A O 1
ATOM 608 N N . LEU A 1 73 ? -4.305 -0.417 7.350 1.00 92.25 73 LEU A N 1
ATOM 609 C CA . LEU A 1 73 ? -3.672 -1.605 6.805 1.00 92.25 73 LEU A CA 1
ATOM 610 C C . LEU A 1 73 ? -2.715 -2.136 7.860 1.00 92.25 73 LEU A C 1
ATOM 612 O O . LEU A 1 73 ? -1.732 -1.484 8.168 1.00 92.25 73 LEU A O 1
ATOM 616 N N . ILE A 1 74 ? -3.001 -3.311 8.410 1.00 90.12 74 ILE A N 1
ATOM 617 C CA . ILE A 1 74 ? -2.184 -3.896 9.474 1.00 90.12 74 ILE A CA 1
ATOM 618 C C . ILE A 1 74 ? -1.562 -5.172 8.933 1.00 90.12 74 ILE A C 1
ATOM 620 O O . ILE A 1 74 ? -2.273 -6.129 8.614 1.00 90.12 74 ILE A O 1
ATOM 624 N N . THR A 1 75 ? -0.234 -5.187 8.827 1.00 89.12 75 THR A N 1
ATOM 625 C CA . THR A 1 75 ? 0.512 -6.409 8.528 1.00 89.12 75 THR A CA 1
ATOM 626 C C . THR A 1 75 ? 0.898 -7.134 9.808 1.00 89.12 75 THR A C 1
ATOM 628 O O . THR A 1 75 ? 1.136 -6.518 10.844 1.00 89.12 75 THR A O 1
ATOM 631 N N . PHE A 1 76 ? 0.967 -8.456 9.742 1.00 86.94 76 PHE A N 1
ATOM 632 C CA . PHE A 1 76 ? 1.370 -9.292 10.863 1.00 86.94 76 PHE A CA 1
ATOM 633 C C . PHE A 1 76 ? 2.375 -10.325 10.377 1.00 86.94 76 PHE A C 1
ATOM 635 O O . PHE A 1 76 ? 2.295 -10.820 9.256 1.00 86.94 76 PHE A O 1
ATOM 642 N N . LYS A 1 77 ? 3.346 -10.643 11.230 1.00 81.31 77 LYS A N 1
ATOM 643 C CA . LYS A 1 77 ? 4.340 -11.681 10.969 1.00 81.31 77 LYS A CA 1
ATOM 644 C C . LYS A 1 77 ? 4.335 -12.693 12.093 1.00 81.31 77 LYS A C 1
ATOM 646 O O . LYS A 1 77 ? 4.080 -12.357 13.249 1.00 81.31 77 LYS A O 1
ATOM 651 N N . THR A 1 78 ? 4.578 -13.949 11.738 1.00 72.25 78 THR A N 1
ATOM 652 C CA . THR A 1 78 ? 4.782 -14.996 12.741 1.00 72.25 78 THR A CA 1
ATOM 653 C C . THR A 1 78 ? 6.148 -14.817 13.401 1.00 72.25 78 THR A C 1
ATOM 655 O O . THR A 1 78 ? 7.044 -14.201 12.834 1.00 72.25 78 THR A O 1
ATOM 658 N N . TYR A 1 79 ? 6.343 -15.387 14.592 1.00 66.38 79 TYR A N 1
ATOM 659 C CA . TYR A 1 79 ? 7.625 -15.305 15.308 1.00 66.38 79 TYR A CA 1
ATOM 660 C C . TYR A 1 79 ? 8.817 -15.840 14.487 1.00 66.38 79 TYR A C 1
ATOM 662 O O . TYR A 1 79 ? 9.946 -15.389 14.652 1.00 66.38 79 TYR A O 1
ATOM 670 N N . SER A 1 80 ? 8.564 -16.794 13.588 1.00 71.88 80 SER A N 1
ATOM 671 C CA . SER A 1 80 ? 9.560 -17.378 12.684 1.00 71.88 80 SER A CA 1
ATOM 672 C C . SER A 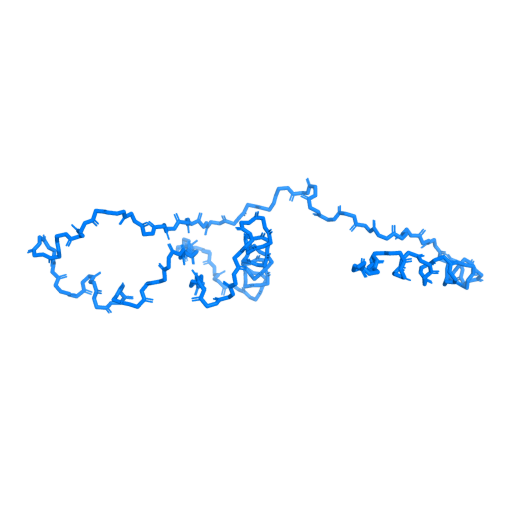1 80 ? 9.868 -16.531 11.444 1.00 71.88 80 SER A C 1
ATOM 674 O O . SER A 1 80 ? 10.791 -16.867 10.705 1.00 71.88 80 SER A O 1
ATOM 676 N N . GLU A 1 81 ? 9.119 -15.458 11.194 1.00 75.94 81 GLU A N 1
ATOM 677 C CA . GLU A 1 81 ? 9.280 -14.604 10.020 1.00 75.94 81 GLU A CA 1
ATOM 678 C C . GLU A 1 81 ? 9.728 -13.204 10.431 1.00 75.94 81 GLU A C 1
ATOM 680 O O . GLU A 1 81 ? 9.020 -12.472 11.120 1.00 75.94 81 GLU A O 1
ATOM 685 N N . SER A 1 82 ? 10.914 -12.798 9.980 1.00 80.31 82 SER A N 1
ATOM 686 C CA . SER A 1 82 ? 11.384 -11.437 10.210 1.00 80.31 82 SER A CA 1
ATOM 687 C C . SER A 1 82 ? 10.703 -10.460 9.254 1.00 80.31 82 SER A C 1
ATOM 689 O O . SER A 1 82 ? 10.620 -10.690 8.043 1.00 80.31 82 SER A O 1
ATOM 691 N N . PHE A 1 83 ? 10.257 -9.325 9.794 1.00 85.19 83 PHE A N 1
ATOM 692 C CA . PHE A 1 83 ? 9.883 -8.181 8.973 1.00 85.19 83 PHE A CA 1
ATOM 693 C C . PHE A 1 83 ? 11.159 -7.563 8.389 1.00 85.19 83 PHE A C 1
ATOM 695 O O . PHE A 1 83 ? 11.874 -6.809 9.048 1.00 85.19 83 PHE A O 1
ATOM 702 N N . ASN A 1 84 ? 11.497 -7.981 7.174 1.00 86.94 84 ASN A N 1
ATOM 703 C CA . ASN A 1 84 ? 12.726 -7.604 6.484 1.00 86.94 84 ASN A CA 1
ATOM 704 C C . ASN A 1 84 ? 12.468 -6.485 5.449 1.00 86.94 84 ASN A C 1
ATOM 706 O O . ASN A 1 84 ? 11.311 -6.175 5.154 1.00 86.94 84 ASN A O 1
ATOM 710 N N . PRO A 1 85 ? 13.520 -5.875 4.870 1.00 89.38 85 PRO A N 1
ATOM 711 C CA . PRO A 1 85 ? 13.348 -4.803 3.888 1.00 89.38 85 PRO A CA 1
ATOM 712 C C . PRO A 1 85 ? 12.487 -5.184 2.676 1.00 89.38 85 PRO A C 1
ATOM 714 O O . PRO A 1 85 ? 11.720 -4.355 2.201 1.00 89.38 85 PRO A O 1
ATOM 717 N N . ALA A 1 86 ? 12.542 -6.438 2.215 1.00 86.25 86 ALA A N 1
ATOM 718 C CA . ALA A 1 86 ? 11.700 -6.892 1.108 1.00 86.25 86 ALA A CA 1
ATOM 719 C C . ALA A 1 86 ? 10.212 -6.916 1.501 1.00 86.25 86 ALA A C 1
ATOM 721 O O . ALA A 1 86 ? 9.370 -6.442 0.743 1.00 86.25 86 ALA A O 1
ATOM 722 N N . ALA A 1 87 ? 9.883 -7.375 2.713 1.00 85.25 87 ALA A N 1
ATOM 723 C CA . ALA A 1 87 ? 8.516 -7.335 3.235 1.00 85.25 87 ALA A CA 1
ATOM 724 C C . ALA A 1 87 ? 7.987 -5.893 3.359 1.00 85.25 87 ALA A C 1
ATOM 726 O O . ALA A 1 87 ? 6.810 -5.646 3.101 1.00 85.25 87 ALA A O 1
ATOM 727 N N . LEU A 1 88 ? 8.854 -4.933 3.704 1.00 89.06 88 LEU A N 1
ATOM 728 C CA . LEU A 1 88 ? 8.504 -3.511 3.731 1.00 89.06 88 LEU A CA 1
ATOM 729 C C . LEU A 1 88 ? 8.210 -2.960 2.326 1.00 89.06 88 LEU A C 1
ATOM 731 O O . LEU A 1 88 ? 7.224 -2.247 2.142 1.00 89.06 88 LEU A O 1
ATOM 735 N N . GLU A 1 89 ? 9.037 -3.288 1.331 1.00 89.81 89 GLU A N 1
ATOM 736 C CA . GLU A 1 89 ? 8.819 -2.875 -0.063 1.00 89.81 89 GLU A CA 1
ATOM 737 C C . GLU A 1 89 ? 7.514 -3.452 -0.629 1.00 89.81 89 GLU A C 1
ATOM 739 O O . GLU A 1 89 ? 6.745 -2.741 -1.285 1.00 89.81 89 GLU A O 1
ATOM 744 N N . GLU A 1 90 ? 7.226 -4.719 -0.326 1.00 86.19 90 GLU A N 1
ATOM 745 C CA . GLU A 1 90 ? 5.970 -5.372 -0.690 1.00 86.19 90 GLU A CA 1
ATOM 746 C C . GLU A 1 90 ? 4.770 -4.707 -0.008 1.00 86.19 90 GLU A C 1
ATOM 748 O O . GLU A 1 90 ? 3.798 -4.359 -0.686 1.00 86.19 90 GLU A O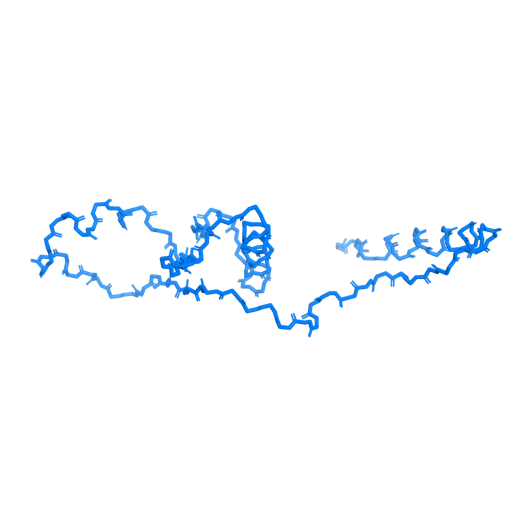 1
ATOM 753 N N . LEU A 1 91 ? 4.848 -4.454 1.304 1.00 89.62 91 LEU A N 1
ATOM 754 C CA . LEU A 1 91 ? 3.811 -3.750 2.059 1.00 89.62 91 LEU A CA 1
ATOM 755 C C . LEU A 1 91 ? 3.531 -2.363 1.468 1.00 89.62 91 LEU A C 1
ATOM 757 O O . LEU A 1 91 ? 2.374 -1.986 1.274 1.00 89.62 91 LEU A O 1
ATOM 761 N N . TRP A 1 92 ? 4.579 -1.618 1.115 1.00 90.69 92 TRP A N 1
ATOM 762 C CA . TRP A 1 92 ? 4.442 -0.303 0.496 1.00 90.69 92 TRP A CA 1
ATOM 763 C C . TRP A 1 92 ? 3.798 -0.373 -0.895 1.00 90.69 92 TRP A C 1
ATOM 765 O O . TRP A 1 92 ? 2.965 0.470 -1.254 1.00 90.69 92 TRP A O 1
ATOM 775 N N . GLY A 1 93 ? 4.141 -1.398 -1.679 1.00 88.88 93 GLY A N 1
ATOM 776 C CA . GLY A 1 93 ? 3.487 -1.699 -2.951 1.00 88.88 93 GLY A CA 1
ATOM 777 C C . GLY A 1 93 ? 1.991 -1.971 -2.773 1.00 88.88 93 GLY A C 1
ATOM 778 O O . GLY A 1 93 ? 1.165 -1.389 -3.485 1.00 88.88 93 GLY A O 1
ATOM 779 N N . HIS A 1 94 ? 1.637 -2.786 -1.777 1.00 88.31 94 HIS A N 1
ATOM 780 C CA . HIS A 1 94 ? 0.255 -3.072 -1.400 1.00 88.31 94 HIS A CA 1
ATOM 781 C C . HIS A 1 94 ? -0.507 -1.817 -0.973 1.00 88.31 94 HIS A C 1
ATOM 783 O O . HIS A 1 94 ? -1.589 -1.565 -1.505 1.00 88.31 94 HIS A O 1
ATOM 789 N N . TYR A 1 95 ? 0.074 -0.998 -0.098 1.00 91.81 95 TYR A N 1
ATOM 790 C CA . TYR A 1 95 ? -0.486 0.286 0.323 1.00 91.81 95 TYR A CA 1
ATOM 791 C C . TYR A 1 95 ? -0.782 1.194 -0.879 1.00 91.81 95 TYR A C 1
ATOM 793 O O . TYR A 1 95 ? -1.906 1.669 -1.059 1.00 91.81 95 TYR A O 1
ATOM 801 N N . CYS A 1 96 ? 0.189 1.364 -1.781 1.00 92.12 96 CYS A N 1
ATOM 802 C CA . CYS A 1 96 ? 0.011 2.180 -2.982 1.00 92.12 96 CYS A CA 1
ATOM 803 C C . CYS A 1 96 ? -1.098 1.649 -3.904 1.00 92.12 96 CYS A C 1
ATOM 805 O O . CYS A 1 96 ? -1.815 2.436 -4.527 1.00 92.12 96 CYS A O 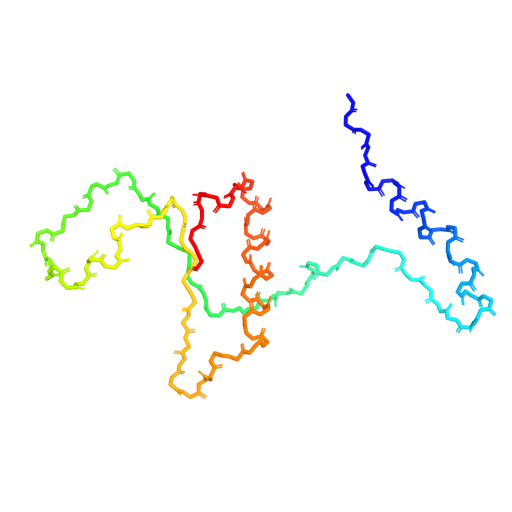1
ATOM 807 N N . ASN A 1 97 ? -1.226 0.327 -4.032 1.00 89.88 97 ASN A N 1
ATOM 808 C CA . ASN A 1 97 ? -2.276 -0.293 -4.836 1.00 89.88 97 ASN A CA 1
ATOM 809 C C . ASN A 1 97 ? -3.652 -0.130 -4.185 1.00 89.88 97 ASN A C 1
ATOM 811 O O . ASN A 1 97 ? -4.608 0.219 -4.878 1.00 89.88 97 ASN A O 1
ATOM 815 N N . TYR A 1 98 ? -3.739 -0.306 -2.866 1.00 91.50 98 TYR A N 1
ATOM 816 C CA . TYR A 1 98 ? -4.965 -0.131 -2.096 1.00 91.50 98 TYR A CA 1
ATOM 817 C C . TYR A 1 98 ? -5.533 1.287 -2.244 1.00 91.50 98 TYR A C 1
ATOM 819 O O . TYR A 1 98 ? -6.710 1.440 -2.577 1.00 91.50 98 TYR A O 1
ATOM 827 N N . LEU A 1 99 ? -4.687 2.317 -2.111 1.00 94.06 99 LEU A N 1
ATOM 828 C CA . LEU A 1 99 ? -5.079 3.713 -2.342 1.00 94.06 99 LEU A CA 1
ATOM 829 C C . LEU A 1 99 ? -5.654 3.927 -3.747 1.00 94.06 99 LEU A C 1
ATOM 831 O O . LEU A 1 99 ? -6.711 4.531 -3.912 1.00 94.06 99 LEU A O 1
ATOM 835 N N . LYS A 1 100 ? -4.983 3.401 -4.781 1.00 91.56 100 LYS A N 1
ATOM 836 C CA . LYS A 1 100 ? -5.400 3.579 -6.183 1.00 91.56 100 LYS A CA 1
ATOM 837 C C . LYS A 1 100 ? -6.722 2.887 -6.499 1.00 91.56 100 LYS A C 1
ATOM 839 O O . LYS A 1 100 ? -7.538 3.461 -7.218 1.00 91.56 100 LYS A O 1
ATOM 844 N N . ILE A 1 101 ? -6.914 1.665 -6.002 1.00 91.19 101 ILE A N 1
ATOM 845 C CA . ILE A 1 101 ? -8.128 0.874 -6.242 1.00 91.19 101 ILE A CA 1
ATOM 846 C C . ILE A 1 101 ? -9.331 1.543 -5.573 1.00 91.19 101 ILE A C 1
ATOM 848 O O . ILE A 1 101 ? -10.373 1.697 -6.209 1.00 91.19 101 ILE A O 1
ATOM 852 N N . ASN A 1 102 ? -9.157 2.008 -4.333 1.00 93.12 102 ASN A N 1
ATOM 853 C CA . ASN A 1 102 ? -10.227 2.614 -3.541 1.00 93.12 102 ASN A CA 1
ATOM 854 C C . ASN A 1 102 ? -10.368 4.133 -3.739 1.00 93.12 102 ASN A C 1
ATOM 856 O O . ASN A 1 102 ? -11.300 4.729 -3.212 1.00 93.12 102 ASN A O 1
ATOM 860 N N . LYS A 1 103 ? -9.490 4.756 -4.542 1.00 95.25 103 LYS A N 1
ATOM 861 C CA . LYS A 1 103 ? -9.448 6.209 -4.796 1.00 95.25 103 LYS A CA 1
ATOM 862 C C . LYS A 1 103 ? -9.306 7.025 -3.505 1.00 95.25 103 LYS A C 1
ATOM 864 O O . LYS A 1 103 ? -9.997 8.024 -3.325 1.00 95.25 103 LYS A O 1
ATOM 869 N N . LEU A 1 104 ? -8.416 6.569 -2.632 1.00 94.38 104 LEU A N 1
ATOM 870 C CA . LEU A 1 104 ? -8.130 7.182 -1.341 1.00 94.38 104 LEU A CA 1
ATOM 871 C C . LEU A 1 104 ? -6.856 8.024 -1.415 1.00 94.38 104 LEU A C 1
ATOM 873 O O . LEU A 1 104 ? -5.921 7.698 -2.154 1.00 94.38 104 LEU A O 1
ATOM 877 N N . GLU A 1 105 ? -6.817 9.071 -0.604 1.00 94.44 105 GLU A N 1
ATOM 878 C CA . GLU A 1 105 ? -5.623 9.862 -0.331 1.00 94.44 105 GLU A CA 1
ATOM 879 C C . GLU A 1 105 ? -4.854 9.293 0.873 1.00 94.44 105 GLU A C 1
ATOM 881 O O . GLU A 1 105 ? -5.371 8.497 1.661 1.00 94.44 105 GLU A O 1
ATOM 886 N N . ARG A 1 106 ? -3.573 9.658 0.993 1.00 92.25 106 ARG A N 1
ATOM 887 C CA . ARG A 1 106 ? -2.663 9.059 1.989 1.00 92.25 106 ARG A CA 1
ATOM 888 C C . ARG A 1 106 ? -3.063 9.344 3.433 1.00 92.25 106 ARG A C 1
ATOM 890 O O . ARG A 1 106 ? -2.826 8.509 4.292 1.00 92.25 106 ARG A O 1
ATOM 897 N N . ASP A 1 107 ? -3.647 10.505 3.684 1.00 92.81 107 ASP A N 1
ATOM 898 C CA . ASP A 1 107 ? -4.133 10.944 4.992 1.00 92.81 107 ASP A CA 1
ATOM 899 C C . ASP A 1 107 ? -5.377 10.180 5.460 1.00 92.81 107 ASP A C 1
ATOM 901 O O . ASP A 1 107 ? -5.726 10.257 6.629 1.00 92.81 107 ASP A O 1
ATOM 905 N N . GLN A 1 108 ? -6.030 9.423 4.574 1.00 91.38 108 GLN A N 1
ATOM 906 C CA . GLN A 1 108 ? -7.201 8.606 4.902 1.00 91.38 108 GLN A CA 1
ATOM 907 C C . GLN A 1 108 ? -6.839 7.173 5.312 1.00 91.38 108 GLN A C 1
ATOM 909 O O . GLN A 1 108 ? -7.740 6.390 5.641 1.00 91.38 108 GLN A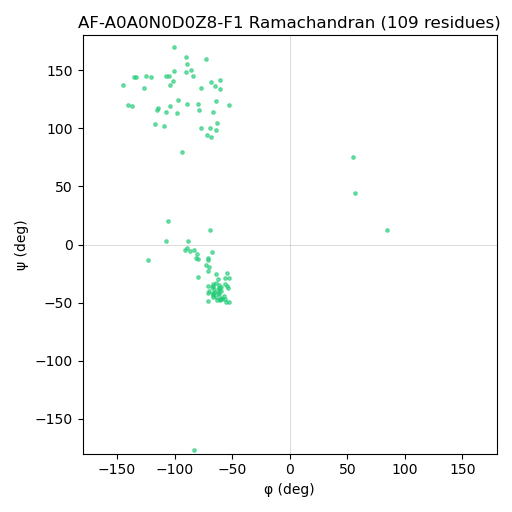 O 1
ATOM 914 N N . VAL A 1 109 ? -5.554 6.804 5.230 1.00 92.94 109 VAL A N 1
ATOM 915 C CA . VAL A 1 109 ? -5.093 5.424 5.391 1.00 92.94 109 VAL A CA 1
ATOM 916 C C . VAL A 1 109 ? -3.842 5.342 6.258 1.00 92.94 109 VAL A C 1
ATOM 918 O O . VAL A 1 109 ? -2.784 5.825 5.859 1.00 92.94 109 VAL A O 1
ATOM 921 N N . ASN A 1 110 ? -3.944 4.634 7.383 1.00 91.00 110 ASN A N 1
ATOM 922 C CA . ASN A 1 110 ? -2.776 4.238 8.174 1.00 91.00 110 ASN A CA 1
ATOM 923 C C . ASN A 1 110 ? -2.156 2.948 7.626 1.00 91.00 110 ASN A C 1
ATOM 925 O O . ASN A 1 110 ? -2.881 2.066 7.151 1.00 91.00 110 ASN A O 1
ATOM 929 N N . LEU A 1 111 ? -0.828 2.850 7.711 1.00 87.12 111 LEU A N 1
ATOM 930 C CA . LEU A 1 111 ? -0.023 1.674 7.378 1.00 87.12 111 LEU A CA 1
ATOM 931 C C . LEU A 1 111 ? 0.793 1.232 8.593 1.00 87.12 111 LEU A C 1
ATOM 933 O O . LEU A 1 111 ? 1.304 2.145 9.280 1.00 87.12 111 LEU A O 1
#

pLDDT: mean 81.28, std 11.8, range [39.25, 95.25]

Solvent-accessible surface area (backbone atoms only — not comparable to full-atom values): 7216 Å² total; per-residue (Å²): 132,84,75,60,69,67,59,56,57,52,51,50,42,61,65,46,39,64,57,41,45,76,74,74,41,88,79,75,76,84,79,78,73,80,81,61,86,80,86,70,64,62,49,80,49,64,68,64,101,64,85,79,72,66,87,82,50,66,65,85,79,42,68,86,56,73,80,65,39,57,32,32,45,46,70,65,72,56,95,92,46,79,92,42,73,66,57,51,53,50,50,53,51,49,52,57,48,53,28,64,76,69,71,51,59,72,90,45,45,43,112

Secondary structure (DSSP, 8-state):
----HHHHHHHHHHHHHHHHHHTT----SS--GGGS----SEEEEE--SS---GGGS-GGGTGGGTT--SEEEEE---TTS---HHHHHHHHHHHHHHHHHHT--GGGEE-

Sequence (111 aa):
MKKDRKQWHRLLAMVLDPLFKKLGYDTTPEVDLSRKKQLIDLIVVEKADIKADFTKLPKEFWVEFDDLNTHNLITFKTYSESFNPAALEELWGHYCNYLKINKLERDQVNL

Foldseek 3Di:
DPPPVVVVQVVVQVVCQVVVVVVVDHDDRDDDPVPDDDDFQKDKDADDPDDDPCVVDDPVVCPVVPPAARIEIDGDDDPPDDCDPVVVVSVVVVVVVVCVVVVHDPSRYHD

Radius of gyration: 21.1 Å; Cα contacts (8 Å, |Δi|>4): 69; chains: 1; bounding box: 43×35×61 Å